Protein AF-A0A7U5MRG6-F1 (afdb_monomer_lite)

Sequence (136 aa):
MNAPTSRGSDSTRTEAIIEAHDCDWMTGDGDQGRCRCGLIVTTEDDWRRHAEQEVISELWSPTAEVITSADTLEGLPERSAIAVHPGTENAVFRRIVLGDPRLSAWCNLTGTFRFTPGLLPAIILERGPEALEAKT

Secondary structure (DSSP, 8-state):
------------HHHHHHHHT-EEEE-STT-EEEETTS-EESSHHHHHHHHHHHHHHHH--TTPPEE--HHHHHTSPTT-EEEE-TTS---EEEEEEESEEEEEEEE-TT--EE-GGGG-SEEEEEPPPP------

pLDDT: mean 80.99, std 17.62, range [33.19, 95.5]

Foldseek 3Di:
DDDPPPPPPLDDVLRVLLVQQDFDWDDDDQTWTQGNVRDIDRDVVRSLLVSLVSLCVVQDDPPFDWDQDLVVVLPFAAQWWKFADPPPPRFIWGWHDDVDSNDIWIATPVRDIDHSVVRPGITGSGGRDHPPPPPD

Radius of gyration: 16.9 Å; chains: 1; bounding box: 40×56×42 Å

Organism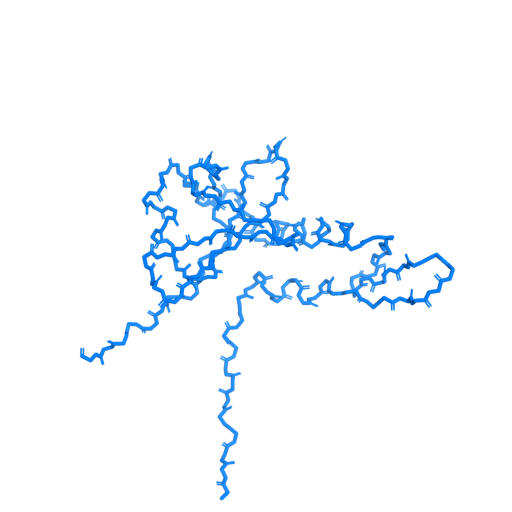: NCBI:txid222805

Structure (mmCIF, N/CA/C/O backbone):
data_AF-A0A7U5MRG6-F1
#
_entry.id   AF-A0A7U5MRG6-F1
#
loop_
_atom_site.group_PDB
_atom_site.id
_atom_site.type_symbol
_atom_site.label_atom_id
_atom_site.label_alt_id
_atom_site.label_comp_id
_atom_site.label_asym_id
_atom_site.label_entity_id
_atom_site.label_seq_id
_atom_site.pdbx_PDB_ins_code
_atom_site.Cartn_x
_atom_site.Cartn_y
_atom_site.Cartn_z
_atom_site.occupancy
_atom_site.B_iso_or_equiv
_atom_site.auth_seq_id
_atom_site.auth_comp_id
_atom_site.auth_asym_id
_atom_site.auth_atom_id
_atom_site.pdbx_PDB_model_num
ATOM 1 N N . MET A 1 1 ? 0.217 -42.349 -2.301 1.00 34.28 1 MET A N 1
ATOM 2 C CA . MET A 1 1 ? -0.096 -41.330 -3.324 1.00 34.28 1 MET A CA 1
ATOM 3 C C . MET A 1 1 ? -0.695 -40.158 -2.574 1.00 34.28 1 MET A C 1
ATOM 5 O O . MET A 1 1 ? -1.800 -40.296 -2.072 1.00 34.28 1 MET A O 1
ATOM 9 N N . ASN A 1 2 ? 0.069 -39.085 -2.372 1.00 33.47 2 ASN A N 1
ATOM 10 C CA . ASN A 1 2 ? -0.411 -37.918 -1.633 1.00 33.47 2 ASN A CA 1
ATOM 11 C C . ASN A 1 2 ? -1.081 -36.974 -2.628 1.00 33.47 2 ASN A C 1
ATOM 13 O O . ASN A 1 2 ? -0.454 -36.566 -3.604 1.00 33.47 2 ASN A O 1
ATOM 17 N N . ALA A 1 3 ? -2.362 -36.691 -2.401 1.00 33.19 3 ALA A N 1
ATOM 18 C CA . ALA A 1 3 ? -3.092 -35.680 -3.145 1.00 33.19 3 ALA A CA 1
ATOM 19 C C . ALA A 1 3 ? -2.414 -34.311 -2.949 1.00 33.19 3 ALA A C 1
ATOM 21 O O . ALA A 1 3 ? -1.943 -34.031 -1.841 1.00 33.19 3 ALA A O 1
ATOM 22 N N . PRO A 1 4 ? -2.347 -33.460 -3.985 1.00 40.53 4 PRO A N 1
ATOM 23 C CA . PRO A 1 4 ? -1.894 -32.092 -3.813 1.00 40.53 4 PRO A CA 1
ATOM 24 C C . PRO A 1 4 ? -2.885 -31.386 -2.885 1.00 40.53 4 PRO A C 1
ATOM 26 O O . PRO A 1 4 ? -4.060 -31.234 -3.215 1.00 40.53 4 PRO A O 1
ATOM 29 N N . THR A 1 5 ? -2.420 -30.980 -1.705 1.00 38.34 5 THR A N 1
ATOM 30 C CA . THR A 1 5 ? -3.107 -29.978 -0.898 1.00 38.34 5 THR A CA 1
ATOM 31 C C . THR A 1 5 ? -3.249 -28.739 -1.769 1.00 38.34 5 THR A C 1
ATOM 33 O O . THR A 1 5 ? -2.256 -28.130 -2.171 1.00 38.34 5 THR A O 1
ATOM 36 N N . SER A 1 6 ? -4.484 -28.396 -2.126 1.00 39.75 6 SER A N 1
ATOM 37 C CA . SER A 1 6 ? -4.767 -27.135 -2.792 1.00 39.75 6 SER A CA 1
ATOM 38 C C . SER A 1 6 ? -4.246 -26.014 -1.894 1.00 39.75 6 SER A C 1
ATOM 40 O O . SER A 1 6 ? -4.806 -25.782 -0.822 1.00 39.75 6 SER A O 1
ATOM 42 N N . ARG A 1 7 ? -3.186 -25.314 -2.316 1.00 42.06 7 ARG A N 1
ATOM 43 C CA . ARG A 1 7 ? -2.937 -23.938 -1.875 1.00 42.06 7 ARG A CA 1
ATOM 44 C C . ARG A 1 7 ? -4.103 -23.110 -2.415 1.00 42.06 7 ARG A C 1
ATOM 46 O O . ARG A 1 7 ? -4.018 -22.555 -3.505 1.00 42.06 7 ARG A O 1
ATOM 53 N N . GLY A 1 8 ? -5.242 -23.161 -1.731 1.00 39.62 8 GLY A N 1
ATOM 54 C CA . GLY A 1 8 ? -6.372 -22.293 -2.020 1.00 39.62 8 GLY A CA 1
ATOM 55 C C . GLY A 1 8 ? -5.932 -20.883 -1.670 1.00 39.62 8 GLY A C 1
ATOM 56 O O . GLY A 1 8 ? -5.744 -20.606 -0.500 1.00 39.62 8 GLY A O 1
ATOM 57 N N . SER A 1 9 ? -5.649 -20.084 -2.697 1.00 49.84 9 SER A N 1
ATOM 58 C CA . SER A 1 9 ? -5.326 -18.651 -2.693 1.00 49.84 9 SER A CA 1
ATOM 59 C C . SER A 1 9 ? -5.361 -17.944 -1.325 1.00 49.84 9 SER A C 1
ATOM 61 O O . SER A 1 9 ? -6.303 -17.216 -1.024 1.00 49.84 9 SER A O 1
ATOM 63 N N . ASP A 1 10 ? -4.296 -18.078 -0.537 1.00 62.91 10 ASP A N 1
ATOM 64 C CA . ASP A 1 10 ? -4.070 -17.232 0.642 1.00 62.91 10 ASP A CA 1
ATOM 65 C C . ASP A 1 10 ? -3.597 -15.824 0.245 1.00 62.91 10 ASP A C 1
ATOM 67 O O . ASP A 1 10 ? -3.233 -15.046 1.117 1.00 62.91 10 ASP A O 1
ATOM 71 N N . SER A 1 11 ? -3.527 -15.482 -1.047 1.00 77.56 11 SER A N 1
ATOM 72 C CA . SER A 1 11 ? -2.977 -14.208 -1.523 1.00 77.56 11 SER A CA 1
ATOM 73 C C . SER A 1 11 ? -3.987 -13.067 -1.398 1.00 77.56 11 SER A C 1
ATOM 75 O O . SER A 1 11 ? -5.150 -13.215 -1.777 1.00 77.56 11 SER A O 1
ATOM 77 N N . THR A 1 12 ? -3.546 -11.936 -0.844 1.00 90.88 12 THR A N 1
ATOM 78 C CA . THR A 1 12 ? -4.369 -10.723 -0.748 1.00 90.88 12 THR A CA 1
ATOM 79 C C . THR A 1 12 ? -4.471 -10.031 -2.111 1.00 90.88 12 THR A C 1
ATOM 81 O O . THR A 1 12 ? -3.641 -10.256 -2.994 1.00 90.88 12 THR A O 1
ATOM 84 N N . ARG A 1 13 ? -5.464 -9.155 -2.317 1.00 94.06 13 ARG A N 1
ATOM 85 C CA . ARG A 1 13 ? -5.564 -8.369 -3.559 1.00 94.06 13 ARG A CA 1
ATOM 86 C C . ARG A 1 13 ? -4.334 -7.492 -3.744 1.00 94.06 13 ARG A C 1
ATOM 88 O O . ARG A 1 13 ? -3.838 -7.388 -4.857 1.00 94.06 13 ARG A O 1
ATOM 95 N N . THR A 1 14 ? -3.810 -6.924 -2.658 1.00 94.25 14 THR A N 1
ATOM 96 C CA . THR A 1 14 ? -2.561 -6.153 -2.675 1.00 94.25 14 THR A CA 1
ATOM 97 C C . THR A 1 14 ? -1.416 -6.956 -3.292 1.00 94.25 14 THR A C 1
ATOM 99 O O . THR A 1 14 ? -0.690 -6.447 -4.139 1.00 94.25 14 THR A O 1
ATOM 102 N N . GLU A 1 15 ? -1.249 -8.219 -2.901 1.00 93.00 15 GLU A N 1
ATOM 103 C CA . GLU A 1 15 ? -0.201 -9.080 -3.457 1.00 93.00 15 GLU A CA 1
ATOM 104 C C . GLU A 1 15 ? -0.452 -9.446 -4.916 1.00 93.00 15 GLU A C 1
ATOM 106 O O . GLU A 1 15 ? 0.487 -9.402 -5.707 1.00 93.00 15 GLU A O 1
ATOM 111 N N . ALA A 1 16 ? -1.700 -9.746 -5.283 1.00 94.25 16 ALA A N 1
ATOM 112 C CA . ALA A 1 16 ? -2.063 -10.036 -6.666 1.00 94.25 16 ALA A CA 1
ATOM 113 C C . ALA A 1 16 ? -1.759 -8.850 -7.599 1.00 94.25 16 ALA A C 1
ATOM 115 O O . ALA A 1 16 ? -1.248 -9.050 -8.699 1.00 94.25 16 ALA A O 1
ATOM 116 N N . ILE A 1 17 ? -2.017 -7.617 -7.145 1.00 94.81 17 ILE A N 1
ATOM 117 C CA . ILE A 1 17 ? -1.677 -6.392 -7.883 1.00 94.81 17 ILE A CA 1
ATOM 118 C C . ILE A 1 17 ? -0.157 -6.270 -8.021 1.00 94.81 17 ILE A C 1
ATOM 120 O O . ILE A 1 17 ? 0.353 -6.104 -9.126 1.00 94.81 17 ILE A O 1
ATOM 124 N N . ILE A 1 18 ? 0.594 -6.417 -6.924 1.00 93.06 18 ILE A N 1
ATOM 125 C CA . ILE A 1 18 ? 2.064 -6.346 -6.966 1.00 93.06 18 ILE A CA 1
ATOM 126 C C . ILE A 1 18 ? 2.639 -7.393 -7.934 1.00 93.06 18 ILE A C 1
ATOM 128 O O . ILE A 1 18 ? 3.508 -7.065 -8.738 1.00 93.06 18 ILE A O 1
ATOM 132 N N . GLU A 1 19 ? 2.135 -8.630 -7.912 1.00 93.25 19 GLU A N 1
ATOM 133 C CA . GLU A 1 19 ? 2.559 -9.701 -8.824 1.00 93.25 19 GLU A CA 1
ATOM 134 C C . GLU A 1 19 ? 2.195 -9.404 -10.291 1.00 93.25 19 GLU A C 1
ATOM 136 O O . GLU A 1 19 ? 2.974 -9.687 -11.210 1.00 93.25 19 GLU A O 1
ATOM 141 N N . ALA A 1 20 ? 1.031 -8.800 -10.536 1.00 93.75 20 ALA A N 1
ATOM 142 C CA . ALA A 1 20 ? 0.624 -8.351 -11.866 1.00 93.75 20 ALA A CA 1
ATOM 143 C C . ALA A 1 20 ? 1.514 -7.220 -12.406 1.00 93.75 20 ALA A C 1
ATOM 145 O O . ALA A 1 20 ? 1.587 -7.035 -13.621 1.00 93.75 20 ALA A O 1
ATOM 146 N N . HIS A 1 21 ? 2.221 -6.510 -11.525 1.00 92.81 21 HIS A N 1
ATOM 147 C CA . HIS A 1 21 ? 3.138 -5.425 -11.859 1.00 92.81 21 HIS A CA 1
ATOM 148 C C . HIS A 1 21 ? 4.616 -5.778 -11.677 1.00 92.81 21 HIS A C 1
ATOM 150 O O . HIS A 1 21 ? 5.459 -4.881 -11.671 1.00 92.81 21 HIS A O 1
ATOM 156 N N . ASP A 1 22 ? 4.962 -7.060 -11.580 1.00 89.38 22 ASP A N 1
ATOM 157 C CA . ASP A 1 22 ? 6.359 -7.490 -11.563 1.00 89.38 22 ASP A CA 1
ATOM 158 C C . ASP A 1 22 ? 7.086 -7.124 -12.876 1.00 89.38 22 ASP A C 1
ATOM 160 O O . ASP A 1 22 ? 6.465 -6.994 -13.943 1.00 89.38 22 ASP A O 1
ATOM 164 N N . CYS A 1 23 ? 8.401 -6.923 -12.792 1.00 88.94 23 CYS A N 1
ATOM 165 C CA . CYS A 1 23 ? 9.235 -6.462 -13.901 1.00 88.94 23 CYS A CA 1
ATOM 166 C C . CYS A 1 23 ? 10.177 -7.558 -14.398 1.00 88.94 23 CYS A C 1
ATOM 168 O O . CYS A 1 23 ? 10.973 -8.104 -13.635 1.00 88.94 23 CYS A O 1
ATOM 170 N N . ASP A 1 24 ? 10.178 -7.782 -15.712 1.00 87.19 24 ASP A N 1
ATOM 171 C CA . ASP A 1 24 ? 11.248 -8.521 -16.373 1.00 87.19 24 ASP A CA 1
ATOM 172 C C . ASP A 1 24 ? 12.457 -7.587 -16.522 1.00 87.19 24 ASP A C 1
ATOM 174 O O . ASP A 1 24 ? 12.445 -6.649 -17.328 1.00 87.19 24 ASP A O 1
ATOM 178 N N . TRP A 1 25 ? 13.493 -7.812 -15.714 1.00 85.19 25 TRP A N 1
ATOM 179 C CA . TRP A 1 25 ? 14.718 -7.012 -15.729 1.00 85.19 25 TRP A CA 1
ATOM 180 C C . TRP A 1 25 ? 15.671 -7.499 -16.819 1.00 85.19 25 TRP A C 1
ATOM 182 O O . TRP A 1 25 ? 16.156 -8.631 -16.782 1.00 85.19 25 TRP A O 1
ATOM 192 N N . MET A 1 26 ? 15.963 -6.633 -17.788 1.00 78.06 26 MET A N 1
ATOM 193 C CA . MET A 1 26 ? 17.017 -6.878 -18.769 1.00 78.06 26 MET A CA 1
ATOM 194 C C . MET A 1 26 ? 18.336 -6.357 -18.198 1.00 78.06 26 MET A C 1
ATOM 196 O O . MET A 1 26 ? 18.475 -5.157 -17.981 1.00 78.06 26 MET A O 1
ATOM 200 N N . THR A 1 27 ? 19.294 -7.248 -17.949 1.00 64.12 27 THR A N 1
ATOM 201 C CA . THR A 1 27 ? 20.628 -6.880 -17.456 1.00 64.12 27 THR A CA 1
ATOM 202 C C . THR A 1 27 ? 21.549 -6.512 -18.626 1.00 64.12 27 THR A C 1
ATOM 204 O O . THR A 1 27 ? 21.730 -7.308 -19.551 1.00 64.12 27 THR A O 1
ATOM 207 N N . GLY A 1 28 ? 22.121 -5.300 -18.623 1.00 63.75 28 GLY A N 1
ATOM 208 C CA . GLY A 1 28 ? 22.977 -4.803 -19.714 1.00 63.75 28 GLY A CA 1
ATOM 209 C C . GLY A 1 28 ? 23.202 -3.284 -19.701 1.00 63.75 28 GLY A C 1
ATOM 210 O O . GLY A 1 28 ? 22.890 -2.609 -18.728 1.00 63.75 28 GLY A O 1
ATOM 211 N N . ASP A 1 29 ? 23.754 -2.724 -20.786 1.00 49.59 29 ASP A N 1
ATOM 212 C CA . ASP A 1 29 ? 23.917 -1.266 -20.921 1.00 49.59 29 ASP A CA 1
ATOM 213 C C . ASP A 1 29 ? 22.536 -0.582 -20.932 1.00 49.59 29 ASP A C 1
ATOM 215 O O . ASP A 1 29 ? 21.807 -0.629 -21.925 1.00 49.59 29 ASP A O 1
ATOM 219 N N . GLY A 1 30 ? 22.189 0.046 -19.804 1.00 60.19 30 GLY A N 1
ATOM 220 C CA . GLY A 1 30 ? 20.919 0.737 -19.580 1.00 60.19 30 GLY A CA 1
ATOM 221 C C . GLY A 1 30 ? 19.850 -0.111 -18.891 1.00 60.19 30 GLY A C 1
ATOM 222 O O . GLY A 1 30 ? 18.728 -0.120 -19.388 1.00 60.19 30 GLY A O 1
ATOM 223 N N . ASP A 1 31 ? 20.195 -0.797 -17.790 1.00 70.56 31 ASP A N 1
ATOM 224 C CA . ASP A 1 31 ? 19.295 -1.612 -16.955 1.00 70.56 31 ASP A CA 1
ATOM 225 C C . ASP A 1 31 ? 17.861 -1.053 -16.920 1.00 70.56 31 ASP A C 1
ATOM 227 O O . ASP A 1 31 ? 17.570 -0.009 -16.332 1.00 70.56 31 ASP A O 1
ATOM 231 N N . GLN A 1 32 ? 16.957 -1.751 -17.604 1.00 84.12 32 GLN A N 1
ATOM 232 C CA . GLN A 1 32 ? 15.544 -1.408 -17.688 1.00 84.12 32 GLN A CA 1
ATOM 233 C C . GLN A 1 32 ? 14.724 -2.624 -17.280 1.00 84.12 32 GLN A C 1
ATOM 235 O O . GLN A 1 32 ? 14.967 -3.749 -17.726 1.00 84.12 32 GLN A O 1
ATOM 240 N N . GLY A 1 33 ? 13.726 -2.377 -16.441 1.00 88.19 33 GLY A N 1
ATOM 241 C CA . GLY A 1 33 ? 12.665 -3.324 -16.152 1.00 88.19 33 GLY A CA 1
ATOM 242 C C . GLY A 1 33 ? 11.504 -3.077 -17.101 1.00 88.19 33 GLY A C 1
ATOM 243 O O . GLY A 1 33 ? 11.059 -1.939 -17.266 1.00 88.19 33 GLY A O 1
ATOM 244 N N . ARG A 1 34 ? 10.983 -4.135 -17.720 1.00 91.06 34 ARG A N 1
ATOM 245 C CA . ARG A 1 34 ? 9.681 -4.075 -18.385 1.00 91.06 34 ARG A CA 1
ATOM 246 C C . ARG A 1 34 ? 8.636 -4.656 -17.447 1.00 91.06 34 ARG A C 1
ATOM 248 O O . ARG A 1 34 ? 8.576 -5.867 -17.259 1.00 91.06 34 ARG A O 1
ATOM 255 N N . CYS A 1 35 ? 7.805 -3.791 -16.879 1.00 92.88 35 CYS A N 1
ATOM 256 C CA . CYS A 1 35 ? 6.654 -4.211 -16.093 1.00 92.88 35 CYS A CA 1
ATOM 257 C C . CYS A 1 35 ? 5.679 -4.990 -16.982 1.00 92.88 35 CYS A C 1
ATOM 259 O O . CYS A 1 35 ? 5.479 -4.644 -18.153 1.00 92.88 35 CYS A O 1
ATOM 261 N N . ARG A 1 36 ? 5.017 -6.008 -16.428 1.00 91.88 36 ARG A N 1
ATOM 262 C CA . ARG A 1 36 ? 3.978 -6.785 -17.130 1.00 91.88 36 ARG A CA 1
ATOM 263 C C . ARG A 1 36 ? 2.812 -5.929 -17.642 1.00 91.88 36 ARG A C 1
ATOM 265 O O . ARG A 1 36 ? 2.212 -6.285 -18.654 1.00 91.88 36 ARG A O 1
ATOM 272 N N . CYS A 1 37 ? 2.541 -4.772 -17.030 1.00 91.06 37 CYS A N 1
ATOM 273 C CA . CYS A 1 37 ? 1.560 -3.806 -17.546 1.00 91.06 37 CYS A CA 1
ATOM 274 C C . CYS A 1 37 ? 2.046 -3.011 -18.777 1.00 91.06 37 CYS A C 1
ATOM 276 O O . CYS A 1 37 ? 1.289 -2.236 -19.356 1.00 91.06 37 CYS A O 1
ATOM 278 N N . GLY A 1 38 ? 3.301 -3.197 -19.194 1.00 90.75 38 GLY A N 1
ATOM 279 C CA . GLY A 1 38 ? 3.912 -2.548 -20.352 1.00 90.75 38 GLY A CA 1
ATOM 280 C C . GLY A 1 38 ? 4.755 -1.313 -20.030 1.00 90.75 38 GLY A C 1
ATOM 281 O O . GLY A 1 38 ? 5.429 -0.818 -20.934 1.00 90.75 38 GLY A O 1
ATOM 282 N N . LEU A 1 39 ? 4.764 -0.835 -18.779 1.00 92.69 39 LEU A N 1
ATOM 283 C CA . LEU A 1 39 ? 5.619 0.276 -18.357 1.00 92.69 39 LEU A CA 1
ATOM 284 C C . LEU A 1 39 ? 7.102 -0.121 -18.412 1.00 92.69 39 LEU A C 1
ATOM 286 O O . LEU A 1 39 ? 7.483 -1.199 -17.958 1.00 92.69 39 LEU A O 1
ATOM 290 N N . ILE A 1 40 ? 7.940 0.771 -18.938 1.00 92.12 40 ILE A N 1
ATOM 291 C CA . ILE A 1 40 ? 9.399 0.658 -18.849 1.00 92.12 40 ILE A CA 1
ATOM 292 C C . ILE A 1 40 ? 9.857 1.485 -17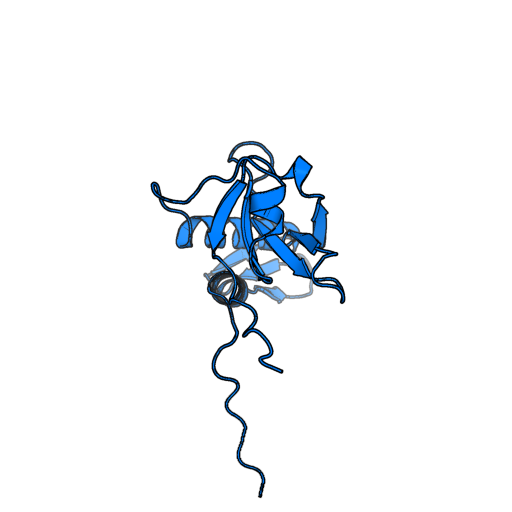.651 1.00 92.12 40 ILE A C 1
ATOM 294 O O . ILE A 1 40 ? 9.573 2.680 -17.578 1.00 92.12 40 ILE A O 1
ATOM 298 N N . VAL A 1 41 ? 10.570 0.848 -16.731 1.00 91.00 41 VAL A N 1
ATOM 299 C CA . VAL A 1 41 ? 11.150 1.469 -15.537 1.00 91.00 41 VAL A CA 1
ATOM 300 C C . VAL A 1 41 ? 12.668 1.366 -15.585 1.00 91.00 41 VAL A C 1
ATOM 302 O O . VAL A 1 41 ? 13.219 0.402 -16.109 1.00 91.00 41 VAL A O 1
ATOM 305 N N . THR A 1 42 ? 13.352 2.369 -15.045 1.00 89.31 42 THR A N 1
ATOM 306 C CA . THR A 1 42 ? 14.820 2.468 -15.086 1.00 89.31 42 THR A CA 1
ATOM 307 C C . THR A 1 42 ? 15.502 2.034 -13.797 1.00 89.31 42 THR A C 1
ATOM 309 O O . THR A 1 42 ? 16.702 1.793 -13.785 1.00 89.31 42 THR A O 1
ATOM 312 N N . THR A 1 43 ? 14.759 1.953 -12.695 1.00 88.50 43 THR A N 1
ATOM 313 C CA . THR A 1 43 ? 15.287 1.543 -11.391 1.00 88.50 43 THR A CA 1
ATOM 314 C C . THR A 1 43 ? 14.252 0.728 -10.631 1.00 88.50 43 THR A C 1
ATOM 316 O O . THR A 1 43 ? 13.046 0.857 -10.862 1.00 88.50 43 THR A O 1
ATOM 319 N N . GLU A 1 44 ? 14.706 -0.091 -9.684 1.00 87.38 44 GLU A N 1
ATOM 320 C CA . GLU A 1 44 ? 13.806 -0.836 -8.799 1.00 87.38 44 GLU A CA 1
ATOM 321 C C . GLU A 1 44 ? 12.919 0.108 -7.967 1.00 87.38 44 GLU A C 1
ATOM 323 O O . GLU A 1 44 ? 11.757 -0.191 -7.712 1.00 87.38 44 GLU A O 1
ATOM 328 N N . ASP A 1 45 ? 13.414 1.296 -7.614 1.00 87.69 45 ASP A N 1
ATOM 329 C CA . ASP A 1 45 ? 12.620 2.313 -6.917 1.00 87.69 45 ASP A CA 1
ATOM 330 C C . ASP A 1 45 ? 11.505 2.906 -7.783 1.00 87.69 45 ASP A C 1
ATOM 332 O O . ASP A 1 45 ? 10.453 3.270 -7.252 1.00 87.69 45 ASP A O 1
ATOM 336 N N . ASP A 1 46 ? 11.712 3.018 -9.098 1.00 89.12 46 ASP A N 1
ATOM 337 C CA . ASP A 1 46 ? 10.657 3.440 -10.027 1.00 89.12 46 ASP A CA 1
ATOM 338 C C . ASP A 1 46 ? 9.575 2.362 -10.132 1.00 89.12 46 ASP A C 1
ATOM 340 O O . ASP A 1 46 ? 8.388 2.681 -10.084 1.00 89.12 46 ASP A O 1
ATOM 344 N N . TRP A 1 47 ? 9.976 1.087 -10.195 1.00 91.06 47 TRP A N 1
ATOM 345 C CA . TRP A 1 47 ? 9.044 -0.040 -10.127 1.00 91.06 47 TRP A CA 1
ATOM 346 C C . TRP A 1 47 ? 8.229 -0.038 -8.828 1.00 91.06 47 TRP A C 1
ATOM 348 O O . TRP A 1 47 ? 7.007 -0.144 -8.879 1.00 91.06 47 TRP A O 1
ATOM 358 N N . ARG A 1 48 ? 8.875 0.122 -7.667 1.00 89.75 48 ARG A N 1
ATOM 359 C CA . ARG A 1 48 ? 8.189 0.133 -6.363 1.00 89.75 48 ARG A CA 1
ATOM 360 C C . ARG A 1 48 ? 7.160 1.255 -6.280 1.00 89.75 48 ARG A C 1
ATOM 362 O O . ARG A 1 48 ? 6.024 1.003 -5.894 1.00 89.75 48 ARG A O 1
ATOM 369 N N . ARG A 1 49 ? 7.535 2.473 -6.692 1.00 89.94 49 ARG A N 1
ATOM 370 C CA . ARG A 1 49 ? 6.617 3.624 -6.741 1.00 89.94 49 ARG A CA 1
ATOM 371 C C . ARG A 1 49 ? 5.444 3.374 -7.684 1.00 89.94 49 ARG A C 1
ATOM 373 O O . ARG A 1 49 ? 4.314 3.697 -7.334 1.00 89.94 49 ARG A O 1
ATOM 380 N N . HIS A 1 50 ? 5.707 2.782 -8.849 1.00 91.25 50 HIS A N 1
ATOM 381 C CA . HIS A 1 50 ? 4.665 2.369 -9.789 1.00 91.25 50 HIS A CA 1
ATOM 382 C C . HIS A 1 50 ? 3.705 1.352 -9.152 1.00 91.25 50 HIS A C 1
ATOM 384 O O . HIS A 1 50 ? 2.501 1.576 -9.124 1.00 91.25 50 HIS A O 1
ATOM 390 N N . ALA A 1 51 ? 4.220 0.279 -8.552 1.00 92.31 51 ALA A N 1
ATOM 391 C CA . ALA A 1 51 ? 3.396 -0.745 -7.911 1.00 92.31 51 ALA A CA 1
ATOM 392 C C . ALA A 1 51 ? 2.556 -0.190 -6.741 1.00 92.31 51 ALA A C 1
ATOM 394 O O . ALA A 1 51 ? 1.387 -0.542 -6.608 1.00 92.31 51 ALA A O 1
ATOM 395 N N . GLU A 1 52 ? 3.106 0.711 -5.918 1.00 91.81 52 GLU A N 1
ATOM 396 C CA . GLU A 1 52 ? 2.352 1.391 -4.851 1.00 91.81 52 GLU A CA 1
ATOM 397 C C . GLU A 1 52 ? 1.205 2.246 -5.417 1.00 91.81 52 GLU A C 1
ATOM 399 O O . GL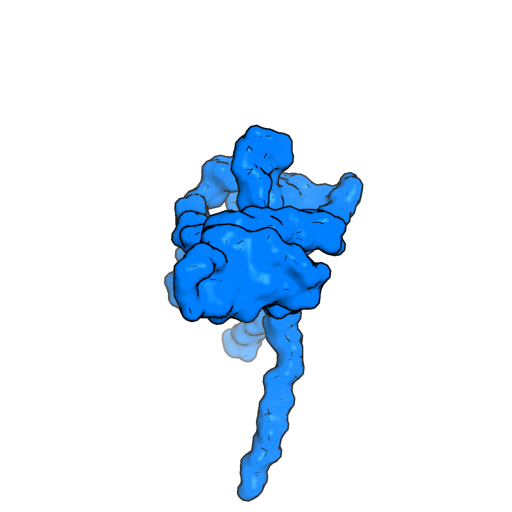U A 1 52 ? 0.104 2.244 -4.864 1.00 91.81 52 GLU A O 1
ATOM 404 N N . GLN A 1 53 ? 1.431 2.935 -6.541 1.00 91.50 53 GLN A N 1
ATOM 405 C CA . GLN A 1 53 ? 0.394 3.716 -7.222 1.00 91.50 53 GLN A CA 1
ATOM 406 C C . GLN A 1 53 ? -0.726 2.838 -7.778 1.00 91.50 53 GLN A C 1
ATOM 408 O O . GLN A 1 53 ? -1.892 3.192 -7.615 1.00 91.50 53 GLN A O 1
ATOM 413 N N . GLU A 1 54 ? -0.399 1.695 -8.380 1.00 94.00 54 GLU A N 1
ATOM 414 C CA . GLU A 1 54 ? -1.402 0.756 -8.898 1.00 94.00 54 GLU A CA 1
ATOM 415 C C . GLU A 1 54 ? -2.229 0.136 -7.766 1.00 94.00 54 GLU A C 1
ATOM 417 O O . GLU A 1 54 ? -3.456 0.093 -7.845 1.00 94.00 54 GLU A O 1
ATOM 422 N N . VAL A 1 55 ? -1.597 -0.224 -6.643 1.00 94.06 55 VAL A N 1
ATOM 423 C CA . VAL A 1 55 ? -2.319 -0.695 -5.450 1.00 94.06 55 VAL A CA 1
ATOM 424 C C . VAL A 1 55 ? -3.294 0.366 -4.933 1.00 94.06 55 VAL A C 1
ATOM 426 O O . VAL A 1 55 ? -4.447 0.052 -4.637 1.00 94.06 55 VAL A O 1
ATOM 429 N N . ILE A 1 56 ? -2.868 1.630 -4.839 1.00 92.50 56 ILE A N 1
ATOM 430 C CA . ILE A 1 56 ? -3.763 2.725 -4.439 1.00 92.50 56 ILE A CA 1
ATOM 431 C C . ILE A 1 56 ? -4.890 2.889 -5.464 1.00 92.50 56 ILE A C 1
ATOM 433 O O . ILE A 1 56 ? -6.048 2.978 -5.070 1.00 92.50 56 ILE A O 1
ATOM 437 N N . SER A 1 57 ? -4.572 2.907 -6.759 1.00 92.12 57 SER A N 1
ATOM 438 C CA . SER A 1 57 ? -5.535 3.075 -7.854 1.00 92.12 57 SER A CA 1
ATOM 439 C C . SER A 1 57 ? -6.644 2.017 -7.825 1.00 92.12 57 SER A C 1
ATOM 441 O O . SER A 1 57 ? -7.821 2.342 -7.983 1.00 92.12 57 SER A O 1
ATOM 443 N N . GLU A 1 58 ? -6.286 0.758 -7.570 1.00 94.88 58 GLU A N 1
ATOM 444 C CA . GLU A 1 58 ? -7.230 -0.361 -7.575 1.00 94.88 58 GLU A CA 1
ATOM 445 C C . GLU A 1 58 ? -8.026 -0.537 -6.276 1.00 94.88 58 GLU A C 1
ATOM 447 O O . GLU A 1 58 ? -9.148 -1.062 -6.297 1.00 94.88 58 GLU A O 1
ATOM 452 N N . LEU A 1 59 ? -7.437 -0.181 -5.131 1.00 93.94 59 LEU A N 1
ATOM 453 C CA . LEU A 1 59 ? -8.023 -0.474 -3.820 1.00 93.94 59 LEU A CA 1
ATOM 454 C C . LEU A 1 59 ? -8.659 0.742 -3.149 1.00 93.94 59 LEU A C 1
ATOM 456 O O . LEU A 1 59 ? -9.534 0.577 -2.297 1.00 93.94 59 LEU A O 1
ATOM 460 N N . TRP A 1 60 ? -8.245 1.957 -3.506 1.00 91.25 60 TRP A N 1
ATOM 461 C CA . TRP A 1 60 ? -8.799 3.160 -2.904 1.00 91.25 60 TRP A CA 1
ATOM 462 C C . TRP A 1 60 ? -10.267 3.364 -3.295 1.00 91.25 60 TRP A C 1
ATOM 464 O O . TRP A 1 60 ? -10.697 3.115 -4.420 1.00 91.25 60 TRP A O 1
ATOM 474 N N . SER A 1 61 ? -11.045 3.880 -2.345 1.00 87.94 61 SER A N 1
ATOM 475 C CA . SER A 1 61 ? -12.437 4.269 -2.541 1.00 87.94 61 SER A CA 1
ATOM 476 C C . SER A 1 61 ? -12.730 5.554 -1.763 1.00 87.94 61 SER A C 1
ATOM 478 O O . SER A 1 61 ? -12.194 5.727 -0.665 1.00 87.94 61 SER A O 1
ATOM 480 N N . PRO A 1 62 ? -13.651 6.419 -2.234 1.00 87.94 62 PRO A N 1
ATOM 481 C CA . PRO A 1 62 ? -14.148 7.553 -1.453 1.00 87.94 62 PRO A CA 1
ATOM 482 C C . PRO A 1 62 ? -14.763 7.162 -0.100 1.00 87.94 62 PRO A C 1
ATOM 484 O O . PRO A 1 62 ? -14.905 8.007 0.777 1.00 87.94 62 PRO A O 1
ATOM 487 N N . THR A 1 63 ? -15.154 5.894 0.062 1.00 90.19 63 THR A N 1
ATOM 488 C CA . THR A 1 63 ? -15.720 5.344 1.302 1.00 90.19 63 THR A CA 1
ATOM 489 C C . THR A 1 63 ? -14.714 4.521 2.106 1.00 90.19 63 THR A C 1
ATOM 491 O O . THR A 1 63 ? -15.123 3.797 3.013 1.00 90.19 63 THR A O 1
ATOM 494 N N . ALA A 1 64 ? -13.427 4.555 1.746 1.00 90.44 64 ALA A N 1
ATOM 495 C CA . ALA A 1 64 ? -12.395 3.843 2.484 1.00 90.44 64 ALA A CA 1
ATOM 496 C C . ALA A 1 64 ? -12.305 4.367 3.924 1.00 90.44 64 ALA A C 1
ATOM 498 O O . ALA A 1 64 ? -12.427 5.564 4.191 1.00 90.44 64 ALA A O 1
ATOM 499 N N . GLU A 1 65 ? -12.110 3.447 4.862 1.00 92.88 65 GLU A N 1
ATOM 500 C CA . GLU A 1 65 ? -12.022 3.768 6.281 1.00 92.88 65 GLU A CA 1
ATOM 501 C C . GLU A 1 65 ? -10.718 4.511 6.587 1.00 92.88 65 GLU A C 1
ATOM 503 O O . GLU A 1 65 ? -9.639 4.088 6.169 1.00 92.88 65 GLU A O 1
ATOM 508 N N . VAL A 1 66 ? -10.824 5.601 7.352 1.00 93.12 66 VAL A N 1
ATOM 509 C CA . VAL A 1 66 ? -9.675 6.360 7.852 1.00 93.12 66 VAL A CA 1
ATOM 510 C C . VAL A 1 66 ? -9.429 5.991 9.311 1.00 93.12 66 VAL A C 1
ATOM 512 O O . VAL A 1 66 ? -10.273 6.235 10.172 1.00 93.12 66 VAL A O 1
ATOM 515 N N . ILE A 1 67 ? -8.251 5.449 9.597 1.00 93.06 67 ILE A N 1
ATOM 516 C CA . ILE A 1 67 ? -7.774 5.172 10.946 1.00 93.06 67 ILE A CA 1
ATOM 517 C C . ILE A 1 67 ? -6.955 6.359 11.456 1.00 93.06 67 ILE A C 1
ATOM 519 O O . ILE A 1 67 ? -5.970 6.782 10.849 1.00 93.06 67 ILE A O 1
ATOM 523 N N . THR A 1 68 ? -7.336 6.857 12.630 1.00 92.94 68 THR A N 1
ATOM 524 C CA . THR A 1 68 ? -6.654 7.951 13.341 1.00 92.94 68 THR A CA 1
ATOM 525 C C . THR A 1 68 ? -6.089 7.528 14.701 1.00 92.94 68 THR A C 1
ATOM 527 O O . THR A 1 68 ? -5.512 8.352 15.405 1.00 92.94 68 THR A O 1
ATOM 530 N N . SER A 1 69 ? -6.230 6.249 15.069 1.00 92.75 69 SER A N 1
ATOM 531 C CA . SER A 1 69 ? -5.785 5.683 16.347 1.00 92.75 69 SER A CA 1
ATOM 532 C C . SER A 1 69 ? -4.752 4.578 16.138 1.00 92.75 69 SER A C 1
ATOM 534 O O . SER A 1 69 ? -4.933 3.710 15.281 1.00 92.75 69 SER A O 1
ATOM 536 N N . ALA A 1 70 ? -3.697 4.586 16.956 1.00 90.31 70 ALA A N 1
ATOM 537 C CA . ALA A 1 70 ? -2.653 3.565 16.924 1.00 90.31 70 ALA A CA 1
ATOM 538 C C . ALA A 1 70 ? -3.211 2.180 17.275 1.00 90.31 70 ALA A C 1
ATOM 540 O O . ALA A 1 70 ? -2.946 1.228 16.549 1.00 90.31 70 ALA A O 1
ATOM 541 N N . ASP A 1 71 ? -4.071 2.093 18.293 1.00 90.56 71 ASP A N 1
ATOM 542 C CA . ASP A 1 71 ? -4.682 0.833 18.736 1.00 90.56 71 ASP A CA 1
ATOM 543 C C . ASP A 1 71 ? -5.506 0.177 17.619 1.00 90.56 71 ASP A C 1
ATOM 545 O O . ASP A 1 71 ? -5.449 -1.032 17.401 1.00 90.56 71 ASP A O 1
ATOM 549 N N . THR A 1 72 ? -6.264 0.985 16.871 1.00 91.56 72 THR A N 1
ATOM 550 C CA . THR A 1 72 ? -7.064 0.497 15.741 1.00 91.56 72 THR A CA 1
ATOM 551 C C . THR A 1 72 ? -6.173 0.031 14.594 1.00 91.56 72 THR A C 1
ATOM 553 O O . THR A 1 72 ? -6.473 -0.984 13.969 1.00 91.56 72 THR A O 1
ATOM 556 N N . LEU A 1 73 ? -5.072 0.742 14.331 1.00 91.56 73 LEU A N 1
ATOM 557 C CA . LEU A 1 73 ? -4.116 0.369 13.293 1.00 91.56 73 LEU A CA 1
ATOM 558 C C . LEU A 1 73 ? -3.373 -0.930 13.660 1.00 91.56 73 LEU A C 1
ATOM 560 O O . LEU A 1 73 ? -3.244 -1.829 12.833 1.00 91.56 73 LEU A O 1
ATOM 564 N N . GLU A 1 74 ? -2.937 -1.074 14.909 1.00 90.12 74 GLU A N 1
ATOM 565 C CA . GLU A 1 74 ? -2.238 -2.264 15.415 1.00 90.12 74 GLU A CA 1
ATOM 566 C C . GLU A 1 74 ? -3.132 -3.501 15.500 1.00 90.12 74 GLU A C 1
ATOM 568 O O . GLU A 1 74 ? -2.636 -4.618 15.326 1.00 90.12 74 GLU A O 1
ATOM 573 N N . GLY A 1 75 ? -4.436 -3.304 15.710 1.00 89.75 75 GLY A N 1
ATOM 574 C CA . GLY A 1 75 ? -5.445 -4.360 15.732 1.00 89.75 75 GLY A CA 1
ATOM 575 C C . GLY A 1 75 ? -5.849 -4.896 14.356 1.00 89.75 75 GLY A C 1
ATOM 576 O O . GLY A 1 75 ? -6.648 -5.829 14.287 1.00 89.75 75 GLY A O 1
ATOM 577 N N . LEU A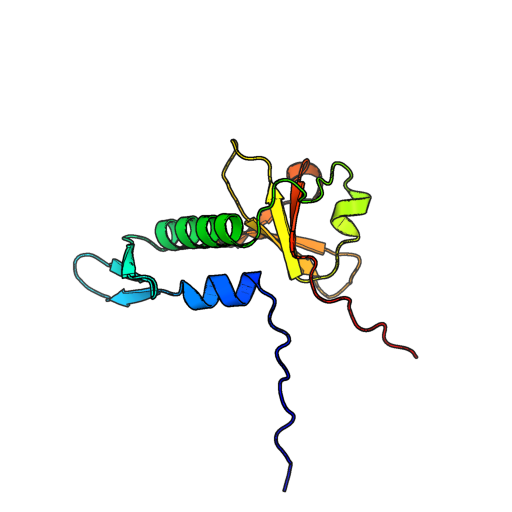 1 76 ? -5.331 -4.335 13.257 1.00 91.38 76 LEU A N 1
ATOM 578 C CA . LEU A 1 76 ? -5.617 -4.864 11.924 1.00 91.38 76 LEU A CA 1
ATOM 579 C C . LEU A 1 76 ? -5.037 -6.279 11.736 1.00 91.38 76 LEU A C 1
ATOM 581 O O . LEU A 1 76 ? -3.965 -6.579 12.267 1.00 91.38 76 LEU A O 1
ATOM 585 N N . PRO A 1 77 ? -5.682 -7.150 10.938 1.00 91.31 77 PRO A N 1
ATOM 586 C CA . PRO A 1 77 ? -5.132 -8.464 10.612 1.00 91.31 77 PRO A CA 1
ATOM 587 C C . PRO A 1 77 ? -3.746 -8.387 9.959 1.00 91.31 77 PRO A C 1
ATOM 589 O O . PRO A 1 77 ? -3.383 -7.385 9.331 1.00 91.31 77 PRO A O 1
ATOM 592 N N . GLU A 1 78 ? -2.952 -9.449 10.094 1.00 89.38 78 GLU A N 1
ATOM 593 C CA . GLU A 1 78 ? -1.691 -9.588 9.354 1.00 89.38 78 GLU A CA 1
ATOM 594 C C . GLU A 1 78 ? -1.933 -9.441 7.843 1.00 89.38 78 GLU A C 1
ATOM 596 O O . GLU A 1 78 ? -2.986 -9.831 7.348 1.00 89.38 78 GLU A O 1
ATOM 601 N N . ARG A 1 79 ? -0.977 -8.853 7.110 1.00 91.44 79 ARG A N 1
ATOM 602 C CA . ARG A 1 79 ? -1.072 -8.579 5.662 1.00 91.44 79 ARG A CA 1
ATOM 603 C C . ARG A 1 79 ? -2.152 -7.571 5.260 1.00 91.44 79 ARG A C 1
ATOM 605 O O . ARG A 1 79 ? -2.394 -7.394 4.070 1.00 91.44 79 ARG A O 1
ATOM 612 N N . SER A 1 80 ? -2.746 -6.851 6.217 1.00 94.38 80 SER A N 1
ATOM 613 C CA . SER A 1 80 ? -3.513 -5.639 5.904 1.00 94.38 80 SER A CA 1
ATOM 614 C C . SER A 1 80 ? -2.629 -4.605 5.210 1.00 94.38 80 SER A C 1
ATOM 616 O O . SER A 1 80 ? -1.452 -4.462 5.557 1.00 94.38 80 SER A O 1
ATOM 618 N N . ALA A 1 81 ? -3.207 -3.871 4.264 1.00 95.12 81 ALA A N 1
ATOM 619 C CA . ALA A 1 81 ? -2.552 -2.807 3.521 1.00 95.12 81 ALA A CA 1
ATOM 620 C C . ALA A 1 81 ? -3.227 -1.461 3.800 1.00 95.12 81 ALA A C 1
ATOM 622 O O . ALA A 1 81 ? -4.457 -1.338 3.785 1.00 95.12 81 ALA A O 1
ATOM 623 N N . ILE A 1 82 ? -2.405 -0.443 4.034 1.00 94.56 82 ILE A N 1
ATOM 624 C CA . ILE A 1 82 ? -2.842 0.933 4.252 1.00 94.56 82 ILE A CA 1
ATOM 625 C C . ILE A 1 82 ? -2.115 1.884 3.306 1.00 94.56 82 ILE A C 1
ATOM 627 O O . ILE A 1 82 ? -0.981 1.627 2.909 1.00 94.56 82 ILE A O 1
ATOM 631 N N . ALA A 1 83 ? -2.746 3.014 3.015 1.00 92.44 83 ALA A N 1
ATOM 632 C CA . ALA A 1 83 ? -2.080 4.196 2.485 1.00 92.44 83 ALA A CA 1
ATOM 633 C C . ALA A 1 83 ? -1.997 5.256 3.584 1.00 92.44 83 ALA A C 1
ATOM 635 O O . ALA A 1 83 ? -2.980 5.511 4.278 1.00 92.44 83 ALA A O 1
ATOM 636 N N . VAL A 1 84 ? -0.847 5.903 3.733 1.00 88.38 84 VAL A N 1
ATOM 637 C CA . VAL A 1 84 ? -0.735 7.117 4.557 1.00 88.38 84 VAL A CA 1
ATOM 638 C C . VAL A 1 84 ? -1.153 8.320 3.706 1.00 88.38 84 VAL A C 1
ATOM 640 O O . VAL A 1 84 ? -1.008 8.283 2.484 1.00 88.38 84 VAL A O 1
ATOM 643 N N . HIS A 1 85 ? -1.749 9.342 4.332 1.00 69.94 85 HIS A N 1
ATOM 644 C CA . HIS A 1 85 ? -2.416 10.463 3.656 1.00 69.94 85 HIS A CA 1
ATOM 645 C C . HIS A 1 85 ? -1.648 10.988 2.418 1.00 69.94 85 HIS A C 1
ATOM 647 O O . HIS A 1 85 ? -0.448 11.263 2.511 1.00 69.94 85 HIS A O 1
ATOM 653 N N . PRO A 1 86 ? -2.330 11.197 1.274 1.00 50.94 86 PRO A N 1
ATOM 654 C CA . PRO A 1 86 ? -1.699 11.697 0.056 1.00 50.94 86 PRO A CA 1
ATOM 655 C C . PRO A 1 86 ? -1.065 13.070 0.306 1.00 50.94 86 PRO A C 1
ATOM 657 O O . PRO A 1 86 ? -1.745 13.999 0.752 1.00 50.94 86 PRO A O 1
ATOM 660 N N . GLY A 1 87 ? 0.238 13.192 0.042 1.00 47.59 87 GLY A N 1
ATOM 661 C CA . GLY A 1 87 ? 0.992 14.448 0.169 1.00 47.59 87 GLY A CA 1
ATOM 662 C C . GLY A 1 87 ? 2.377 14.311 0.804 1.00 47.59 87 GLY A C 1
ATOM 663 O O . GLY A 1 87 ? 3.270 15.096 0.496 1.00 47.59 87 GLY A O 1
ATOM 664 N N . THR A 1 88 ? 2.588 13.287 1.625 1.00 48.47 88 THR A N 1
ATOM 665 C CA . THR A 1 88 ? 3.896 12.923 2.184 1.00 48.47 88 THR A CA 1
ATOM 666 C C . THR A 1 88 ? 4.188 11.501 1.757 1.00 48.47 88 THR A C 1
ATOM 668 O O . THR A 1 88 ? 3.698 10.595 2.410 1.00 48.47 88 THR A O 1
ATOM 671 N N . GLU A 1 89 ? 4.909 11.330 0.644 1.00 56.69 89 GLU A N 1
ATOM 672 C CA . GLU A 1 89 ? 5.370 10.029 0.128 1.00 56.69 89 GLU A CA 1
ATOM 673 C C . GLU A 1 89 ? 4.249 8.968 0.092 1.00 56.69 89 GLU A C 1
ATOM 675 O O . GLU A 1 89 ? 4.017 8.282 1.079 1.00 56.69 89 GLU A O 1
ATOM 680 N N . ASN A 1 9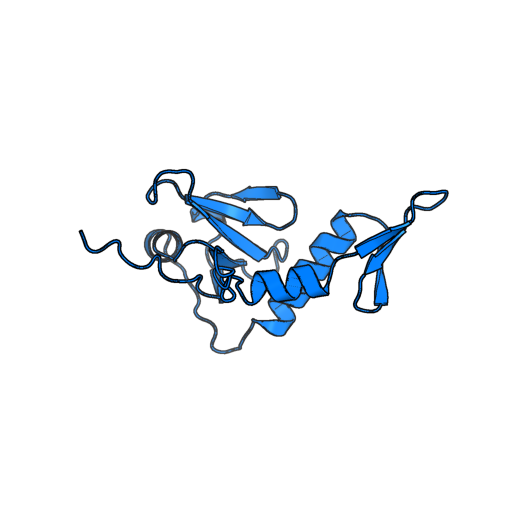0 ? 3.538 8.844 -1.039 1.00 58.22 90 ASN A N 1
ATOM 681 C CA . ASN A 1 90 ? 2.443 7.880 -1.257 1.00 58.22 90 ASN A CA 1
ATOM 682 C C . ASN A 1 90 ? 2.911 6.415 -1.113 1.00 58.22 90 ASN A C 1
ATOM 684 O O . ASN A 1 90 ? 3.020 5.698 -2.101 1.00 58.22 90 ASN A O 1
ATOM 688 N N . ALA A 1 91 ? 3.195 5.983 0.108 1.00 81.31 91 ALA A N 1
ATOM 689 C CA . ALA A 1 91 ? 3.717 4.672 0.416 1.00 81.31 91 ALA A CA 1
ATOM 690 C C . ALA A 1 91 ? 2.571 3.808 0.932 1.00 81.31 91 ALA A C 1
ATOM 692 O O . ALA A 1 91 ? 1.917 4.113 1.937 1.00 81.31 91 ALA A O 1
ATOM 693 N N . VAL A 1 92 ? 2.328 2.717 0.215 1.00 92.12 92 VAL A N 1
ATOM 694 C CA . VAL A 1 92 ? 1.483 1.636 0.702 1.00 92.12 92 VAL A CA 1
ATOM 695 C C . VAL A 1 92 ? 2.290 0.862 1.732 1.00 92.12 92 VAL A C 1
ATOM 697 O O . VAL A 1 92 ? 3.360 0.343 1.421 1.00 92.12 92 VAL A O 1
ATOM 700 N N . PHE A 1 93 ? 1.779 0.755 2.954 1.00 94.00 93 PHE A N 1
ATOM 701 C CA . PHE A 1 93 ? 2.396 -0.056 3.997 1.00 94.00 93 PHE A CA 1
ATOM 702 C C . PHE A 1 93 ? 1.590 -1.320 4.232 1.00 94.00 93 PHE A C 1
ATOM 704 O O . PHE A 1 93 ? 0.363 -1.296 4.304 1.00 94.00 93 PHE A O 1
ATOM 711 N N . ARG A 1 94 ? 2.305 -2.428 4.408 1.00 94.25 94 ARG A N 1
ATOM 712 C CA . ARG A 1 94 ? 1.740 -3.730 4.747 1.00 94.25 94 ARG A CA 1
ATOM 713 C C . ARG A 1 94 ? 2.080 -4.090 6.181 1.00 94.25 94 ARG A C 1
ATOM 715 O O . ARG A 1 94 ? 3.217 -3.889 6.617 1.00 94.25 94 ARG A O 1
ATOM 722 N N . ARG A 1 95 ? 1.104 -4.647 6.895 1.00 92.94 95 ARG A N 1
ATOM 723 C CA . ARG A 1 95 ? 1.296 -5.158 8.253 1.00 92.94 95 ARG A CA 1
ATOM 724 C C . ARG A 1 95 ? 2.027 -6.493 8.215 1.00 92.94 95 ARG A C 1
ATOM 726 O O . ARG A 1 95 ? 1.589 -7.422 7.538 1.00 92.94 95 ARG A O 1
ATOM 733 N N . ILE A 1 96 ? 3.094 -6.595 8.994 1.00 88.56 96 ILE A N 1
ATOM 734 C CA . ILE A 1 96 ? 3.902 -7.798 9.194 1.00 88.56 96 ILE A CA 1
ATOM 735 C C . ILE A 1 96 ? 3.842 -8.163 10.677 1.00 88.56 96 ILE A C 1
ATOM 737 O O . ILE A 1 96 ? 3.993 -7.288 11.531 1.00 88.56 96 ILE A O 1
ATOM 741 N N . VAL A 1 97 ? 3.642 -9.442 10.989 1.00 83.12 97 VAL A N 1
ATOM 742 C CA . VAL A 1 97 ? 3.718 -9.971 12.357 1.00 83.12 97 VAL A CA 1
ATOM 743 C C . VAL A 1 97 ? 5.058 -10.682 12.545 1.00 83.12 97 VAL A C 1
ATOM 745 O O . VAL A 1 97 ? 5.430 -11.555 11.765 1.00 83.12 97 VAL A O 1
ATOM 748 N N . LEU A 1 98 ? 5.811 -10.307 13.580 1.00 77.38 98 LEU A N 1
ATOM 749 C CA . LEU A 1 98 ? 7.164 -10.811 13.827 1.00 77.38 98 LEU A CA 1
ATOM 750 C C . LEU A 1 98 ? 7.159 -11.891 14.911 1.00 77.38 98 LEU A C 1
ATOM 752 O O . LEU A 1 98 ? 7.587 -11.651 16.037 1.00 77.38 98 LEU A O 1
ATOM 756 N N . GLY A 1 99 ? 6.667 -13.087 14.576 1.00 68.88 99 GLY A N 1
ATOM 757 C CA . GLY A 1 99 ? 6.675 -14.274 15.451 1.00 68.88 99 GLY A CA 1
ATOM 758 C C . GLY A 1 99 ? 5.735 -14.212 16.668 1.00 68.88 99 GLY A C 1
ATOM 759 O O . GLY A 1 99 ? 5.167 -15.234 17.040 1.00 68.88 99 GLY A O 1
ATOM 760 N N . ASP A 1 100 ? 5.529 -13.030 17.252 1.00 70.81 100 ASP A N 1
ATOM 761 C CA . ASP A 1 100 ? 4.511 -12.709 18.253 1.00 70.81 100 ASP A CA 1
ATOM 762 C C . ASP A 1 100 ? 3.470 -11.765 17.612 1.00 70.81 100 ASP A C 1
ATOM 764 O O . ASP A 1 100 ? 3.851 -10.694 17.135 1.00 70.81 100 ASP A O 1
ATOM 768 N N . PRO A 1 101 ? 2.163 -12.098 17.617 1.00 67.00 101 PRO A N 1
ATOM 769 C CA . PRO A 1 101 ? 1.084 -11.233 17.122 1.00 67.00 101 PRO A CA 1
ATOM 770 C C . PRO A 1 101 ? 1.039 -9.826 17.728 1.00 67.00 101 PRO A C 1
ATOM 772 O O . PRO A 1 101 ? 0.467 -8.916 17.123 1.00 67.00 101 PRO A O 1
ATOM 775 N N . ARG A 1 102 ? 1.629 -9.643 18.915 1.00 68.44 102 ARG A N 1
ATOM 776 C CA . ARG A 1 102 ? 1.762 -8.350 19.599 1.00 68.44 102 ARG A CA 1
ATOM 777 C C . ARG A 1 102 ? 2.913 -7.512 19.052 1.00 68.44 102 ARG A C 1
ATOM 779 O O . ARG A 1 102 ? 2.908 -6.296 19.211 1.00 68.44 102 ARG A O 1
ATOM 786 N N . LEU A 1 103 ? 3.895 -8.147 18.416 1.00 72.31 103 LEU A N 1
ATOM 787 C CA . LEU A 1 103 ? 5.012 -7.488 17.752 1.00 72.31 103 LEU A CA 1
ATOM 788 C C . LEU A 1 103 ? 4.684 -7.365 16.266 1.00 72.31 103 LEU A C 1
ATOM 790 O O . LEU A 1 103 ? 5.013 -8.231 15.453 1.00 72.31 103 LEU A O 1
ATOM 794 N N . SER A 1 104 ? 4.011 -6.271 15.920 1.00 81.06 104 SER A N 1
ATOM 795 C CA . SER A 1 104 ? 3.712 -5.936 14.530 1.00 81.06 104 SER A CA 1
ATOM 796 C C . SER A 1 104 ? 4.600 -4.804 14.027 1.00 81.06 104 SER A C 1
ATOM 798 O O . SER A 1 104 ? 5.038 -3.938 14.785 1.00 81.06 104 SER A O 1
ATOM 800 N N . ALA A 1 105 ? 4.883 -4.834 12.732 1.00 88.75 105 ALA A N 1
ATOM 801 C CA . ALA A 1 105 ? 5.597 -3.786 12.029 1.00 88.75 105 ALA A CA 1
ATOM 802 C C . ALA A 1 105 ? 4.878 -3.464 10.721 1.00 88.75 105 ALA A C 1
ATOM 804 O O . ALA A 1 105 ? 4.119 -4.273 10.187 1.00 88.75 105 ALA A O 1
ATOM 805 N N . TRP A 1 106 ? 5.155 -2.282 10.188 1.00 92.19 106 TRP A N 1
ATOM 806 C CA . TRP A 1 106 ? 4.637 -1.844 8.903 1.00 92.19 106 TRP A CA 1
ATOM 807 C C . TRP A 1 106 ? 5.788 -1.652 7.937 1.00 92.19 106 TRP A C 1
ATOM 809 O O . TRP A 1 106 ? 6.763 -0.979 8.271 1.00 92.19 106 TRP A O 1
ATOM 819 N N . CYS A 1 107 ? 5.675 -2.243 6.754 1.00 92.00 107 CYS A N 1
ATOM 820 C CA . CYS A 1 107 ? 6.719 -2.211 5.740 1.00 92.00 107 CYS A CA 1
ATOM 821 C C . CYS A 1 107 ? 6.123 -1.849 4.381 1.00 92.00 107 CYS A C 1
ATOM 823 O O . CYS A 1 107 ? 5.108 -2.422 3.976 1.00 92.00 107 CYS A O 1
ATOM 825 N N . ASN A 1 108 ? 6.738 -0.893 3.692 1.00 91.00 108 ASN A N 1
ATOM 826 C CA . ASN A 1 108 ? 6.371 -0.550 2.320 1.00 91.00 108 ASN A CA 1
ATOM 827 C C . ASN A 1 108 ? 7.097 -1.446 1.298 1.00 91.00 108 ASN A C 1
ATOM 829 O O . ASN A 1 108 ? 7.801 -2.392 1.667 1.00 91.00 108 ASN A O 1
ATOM 833 N N . LEU A 1 109 ? 6.948 -1.162 0.000 1.00 86.56 109 LEU A N 1
ATOM 834 C CA . LEU A 1 109 ? 7.602 -1.968 -1.039 1.00 86.56 109 LEU A CA 1
ATOM 835 C C . LEU A 1 109 ? 9.109 -1.706 -1.161 1.00 86.56 109 LEU A C 1
ATOM 837 O O . LEU A 1 109 ? 9.825 -2.544 -1.704 1.00 86.56 109 LEU A O 1
ATOM 841 N N . THR A 1 110 ? 9.618 -0.602 -0.603 1.00 82.12 110 THR A N 1
ATOM 842 C CA . THR A 1 110 ? 11.065 -0.323 -0.524 1.00 82.12 110 THR A CA 1
ATOM 843 C C . THR A 1 110 ? 11.755 -1.014 0.654 1.00 82.12 110 THR A C 1
ATOM 845 O O . THR A 1 110 ? 12.948 -0.814 0.866 1.00 82.12 110 THR A O 1
ATOM 848 N N . GLY A 1 111 ? 11.037 -1.833 1.432 1.00 8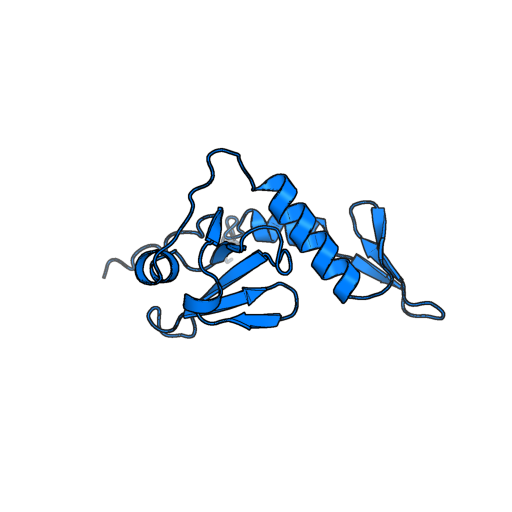3.50 111 GLY A N 1
ATOM 849 C CA . GLY A 1 111 ? 11.592 -2.502 2.612 1.00 83.50 111 GLY A CA 1
ATOM 850 C C . GLY A 1 111 ? 11.758 -1.567 3.815 1.00 83.50 111 GLY A C 1
ATOM 851 O O . GLY A 1 111 ? 12.402 -1.918 4.804 1.00 83.50 111 GLY A O 1
ATOM 852 N N . THR A 1 112 ? 11.189 -0.364 3.747 1.00 85.62 112 THR A N 1
ATOM 853 C CA . THR A 1 112 ? 11.275 0.633 4.806 1.00 85.62 112 THR A CA 1
ATOM 854 C C . THR A 1 112 ? 10.253 0.332 5.889 1.00 85.62 112 THR A C 1
ATOM 856 O O . THR A 1 112 ? 9.043 0.349 5.658 1.00 85.62 112 THR A O 1
ATOM 859 N N . PHE A 1 113 ? 10.754 0.111 7.102 1.00 87.88 113 PHE A N 1
ATOM 860 C CA . PHE A 1 113 ? 9.925 -0.113 8.275 1.00 87.88 113 PHE A CA 1
ATOM 861 C C . PHE A 1 113 ? 9.509 1.203 8.937 1.00 87.88 113 PHE A C 1
ATOM 863 O O . PHE A 1 113 ? 10.278 2.174 9.008 1.00 87.88 113 PHE A O 1
ATOM 870 N N . ARG A 1 114 ? 8.279 1.228 9.451 1.00 84.62 114 ARG A N 1
ATOM 871 C CA . ARG A 1 114 ? 7.722 2.345 10.217 1.00 84.62 114 ARG A CA 1
ATOM 872 C C . ARG A 1 114 ? 6.961 1.841 11.438 1.00 84.62 114 ARG A C 1
ATOM 874 O O . ARG A 1 114 ? 6.343 0.779 11.415 1.00 84.62 114 ARG A O 1
ATOM 881 N N . PHE A 1 115 ? 7.014 2.640 12.499 1.00 82.81 115 PHE A N 1
ATOM 882 C CA . PHE A 1 115 ? 6.190 2.452 13.689 1.00 82.81 115 PHE A CA 1
ATOM 883 C C . PHE A 1 115 ? 4.814 3.089 13.490 1.00 82.81 115 PHE A C 1
ATOM 885 O O . PHE A 1 115 ? 4.700 4.127 12.835 1.00 82.81 115 PHE A O 1
ATOM 892 N N . THR A 1 116 ? 3.798 2.503 14.124 1.00 85.19 116 THR A N 1
ATOM 893 C CA . THR A 1 116 ? 2.381 2.884 14.036 1.00 85.19 116 THR A CA 1
ATOM 894 C C . THR A 1 116 ? 2.117 4.394 14.124 1.00 85.19 116 THR A C 1
ATOM 896 O O . THR A 1 116 ? 1.408 4.905 13.258 1.00 85.19 116 THR A O 1
ATOM 899 N N . PRO A 1 117 ? 2.695 5.163 15.077 1.00 82.94 117 PRO A N 1
ATOM 900 C CA . PRO A 1 117 ? 2.378 6.589 15.194 1.00 82.94 117 PRO A CA 1
ATOM 901 C C . PRO A 1 117 ? 2.797 7.416 13.972 1.00 82.94 117 PRO A C 1
ATOM 903 O O . PRO A 1 117 ? 2.173 8.429 13.679 1.00 82.94 117 PRO A O 1
ATOM 906 N N . GLY A 1 118 ? 3.833 6.981 13.246 1.00 84.19 118 GLY A N 1
ATOM 907 C CA . GLY A 1 118 ? 4.325 7.658 12.043 1.00 84.19 118 GLY A CA 1
ATOM 908 C C . GLY A 1 118 ? 3.503 7.380 10.783 1.00 84.19 118 GLY A C 1
ATOM 909 O O . GLY A 1 118 ? 3.854 7.884 9.722 1.00 84.19 118 GLY A O 1
ATOM 910 N N . LEU A 1 119 ? 2.450 6.565 10.887 1.00 88.88 119 LEU A N 1
ATOM 911 C CA . LEU A 1 119 ? 1.577 6.177 9.776 1.00 88.88 119 LEU A CA 1
ATOM 912 C C . LEU A 1 119 ? 0.176 6.778 9.892 1.00 88.88 119 LEU A C 1
ATOM 914 O O . LEU A 1 119 ? -0.651 6.577 9.011 1.00 88.88 119 LEU A O 1
ATOM 918 N N . LEU A 1 120 ? -0.110 7.489 10.983 1.00 89.50 120 LEU A N 1
ATOM 919 C CA . LEU A 1 120 ? -1.412 8.096 11.215 1.00 89.50 120 LEU A CA 1
ATOM 920 C C . LEU A 1 120 ? -1.448 9.532 10.663 1.00 89.50 120 LEU A C 1
ATOM 922 O O . LEU A 1 120 ? -0.493 10.284 10.867 1.00 89.50 120 LEU A O 1
ATOM 926 N N . PRO A 1 121 ? -2.563 9.957 10.042 1.00 90.81 121 PRO A N 1
ATOM 927 C CA . PRO A 1 121 ? -3.739 9.150 9.709 1.00 90.81 121 PRO A CA 1
ATOM 928 C C . PRO A 1 121 ? -3.479 8.199 8.527 1.00 90.81 121 PRO A C 1
ATOM 930 O O . PRO A 1 121 ? -2.792 8.556 7.567 1.00 90.81 121 PRO A O 1
ATOM 933 N N . ALA A 1 122 ? -4.088 7.014 8.585 1.00 91.81 122 ALA A N 1
ATOM 934 C CA . ALA A 1 122 ? -3.989 5.981 7.556 1.00 91.81 122 ALA A CA 1
ATOM 935 C C . ALA A 1 122 ? -5.356 5.691 6.928 1.00 91.81 122 ALA A C 1
ATOM 937 O O . ALA A 1 122 ? -6.375 5.717 7.610 1.00 91.81 122 ALA A O 1
ATOM 938 N N . ILE A 1 123 ? -5.378 5.365 5.641 1.00 93.00 123 ILE A N 1
ATOM 939 C CA . ILE A 1 123 ? -6.545 4.869 4.911 1.00 93.00 123 ILE A CA 1
ATOM 940 C C . ILE A 1 123 ? -6.381 3.363 4.740 1.00 93.00 123 ILE A C 1
ATOM 942 O O . ILE A 1 123 ? -5.349 2.909 4.247 1.00 93.00 123 ILE A O 1
ATOM 946 N N . ILE A 1 124 ? -7.394 2.585 5.112 1.00 94.06 124 ILE A N 1
ATOM 947 C CA . ILE A 1 124 ? -7.396 1.143 4.856 1.00 94.06 124 ILE A CA 1
ATOM 948 C C . ILE A 1 124 ? -7.644 0.906 3.367 1.00 94.06 124 ILE A C 1
ATOM 950 O O . ILE A 1 124 ? -8.701 1.265 2.852 1.00 94.06 124 ILE A O 1
ATOM 954 N N . LEU A 1 125 ? -6.684 0.270 2.695 1.00 94.62 125 LEU A N 1
ATOM 955 C CA . LEU A 1 125 ? -6.848 -0.210 1.321 1.00 94.62 125 LEU A CA 1
ATOM 956 C C . LEU A 1 125 ? -7.386 -1.640 1.310 1.00 94.62 125 LEU A C 1
ATOM 958 O O . LEU A 1 125 ? -8.271 -1.985 0.532 1.00 94.62 125 LEU A O 1
ATOM 962 N N . GLU A 1 126 ? -6.872 -2.473 2.211 1.00 95.50 126 GLU A N 1
ATOM 963 C CA . GLU A 1 126 ? -7.281 -3.862 2.341 1.00 95.50 126 GLU A CA 1
ATOM 964 C C . GLU A 1 126 ? -7.088 -4.335 3.780 1.00 95.50 126 GLU A C 1
ATOM 966 O O . GLU A 1 126 ? -6.046 -4.108 4.398 1.00 95.50 126 GLU A O 1
ATOM 971 N N . ARG A 1 127 ? -8.093 -5.031 4.313 1.00 93.81 127 ARG A N 1
ATOM 972 C CA . ARG A 1 127 ? -7.933 -5.813 5.538 1.00 93.81 127 ARG A CA 1
ATOM 973 C C . ARG A 1 127 ? -7.378 -7.171 5.138 1.00 93.81 127 ARG A C 1
ATOM 975 O O . ARG A 1 127 ? -7.928 -7.823 4.255 1.00 93.81 127 ARG A O 1
ATOM 982 N N . GLY A 1 128 ? -6.283 -7.569 5.771 1.00 88.56 128 GLY A N 1
ATOM 983 C CA . GLY A 1 128 ? -5.706 -8.886 5.559 1.00 88.56 128 GLY A CA 1
ATOM 984 C C . GLY A 1 128 ? -6.655 -9.994 6.024 1.00 88.56 128 GLY A C 1
ATOM 985 O O . GLY A 1 128 ? -7.650 -9.711 6.703 1.00 88.56 128 GLY A O 1
ATOM 986 N N . PRO A 1 129 ? -6.368 -11.255 5.672 1.00 85.56 129 PRO A N 1
ATOM 987 C CA . PRO A 1 129 ? -7.153 -12.375 6.158 1.00 85.56 129 PRO A CA 1
ATOM 988 C C . PRO A 1 129 ? -7.113 -12.385 7.686 1.00 85.56 129 PRO A C 1
ATOM 990 O O . PRO A 1 129 ? -6.050 -12.234 8.293 1.00 85.56 129 PRO A O 1
ATOM 993 N N . GLU A 1 130 ? -8.271 -12.564 8.320 1.00 76.62 130 GLU A N 1
ATOM 994 C CA . GLU A 1 130 ? -8.291 -12.874 9.743 1.00 76.62 130 GLU A CA 1
ATOM 995 C C . GLU A 1 130 ? -7.471 -14.147 9.941 1.00 76.62 130 GLU A C 1
ATOM 997 O O . GLU A 1 130 ? -7.656 -15.137 9.225 1.00 76.62 130 GLU A O 1
ATOM 1002 N N . ALA A 1 131 ? -6.538 -14.119 10.893 1.00 58.97 131 ALA A N 1
ATOM 1003 C CA . ALA A 1 131 ? -5.939 -15.355 11.348 1.00 58.97 131 ALA A CA 1
ATOM 1004 C C . ALA A 1 131 ? -7.109 -16.226 11.809 1.00 58.97 131 ALA A C 1
ATOM 1006 O O . ALA A 1 131 ? -7.811 -15.841 12.743 1.00 58.97 131 ALA A O 1
ATOM 1007 N N . LEU A 1 132 ? -7.358 -17.341 11.112 1.00 51.31 132 LEU A N 1
ATOM 1008 C CA . LEU A 1 132 ? -8.280 -18.374 11.567 1.00 51.31 132 LEU A CA 1
ATOM 1009 C C . LEU A 1 132 ? -7.905 -18.642 13.018 1.00 51.31 132 LEU A C 1
ATOM 1011 O O . LEU A 1 132 ? -6.838 -19.205 13.268 1.00 51.31 132 LEU A O 1
ATOM 1015 N N . GLU A 1 133 ? -8.719 -18.154 13.957 1.00 44.53 133 GLU A N 1
ATOM 1016 C CA . GLU A 1 133 ? -8.463 -18.353 15.373 1.00 44.53 133 GLU A CA 1
ATOM 1017 C C . GLU A 1 133 ? -8.232 -19.848 15.551 1.00 44.53 133 GLU A C 1
ATOM 1019 O O . GLU A 1 133 ? -9.103 -20.665 15.228 1.00 44.53 133 GLU A O 1
ATOM 1024 N N . ALA A 1 134 ? -7.025 -20.208 15.986 1.00 40.53 134 ALA A N 1
ATOM 1025 C CA . ALA A 1 134 ? -6.704 -21.566 16.359 1.00 40.53 134 ALA A CA 1
ATOM 1026 C C . ALA A 1 134 ? -7.603 -21.908 17.548 1.00 40.53 134 ALA A C 1
ATOM 1028 O O . ALA A 1 134 ? -7.256 -21.669 18.702 1.00 40.53 134 ALA A O 1
ATOM 1029 N N . LYS A 1 135 ? -8.805 -22.412 17.252 1.00 34.25 135 LYS A N 1
ATOM 1030 C CA . LYS A 1 135 ? -9.679 -23.056 18.219 1.00 34.25 135 LYS A CA 1
ATOM 1031 C C . LYS A 1 135 ? -8.923 -24.263 18.755 1.00 34.25 135 LYS A C 1
ATOM 1033 O O . LYS A 1 135 ? -8.929 -25.324 18.132 1.00 34.25 135 LYS A O 1
ATOM 1038 N N . THR A 1 136 ? -8.292 -24.075 19.904 1.00 34.84 136 THR A N 1
ATOM 1039 C CA . THR A 1 136 ? -7.817 -25.141 20.785 1.00 34.84 136 THR A CA 1
ATOM 1040 C C . THR A 1 136 ? -8.073 -24.731 22.216 1.00 34.84 136 THR A C 1
ATOM 1042 O O . THR A 1 136 ? -7.671 -23.604 22.574 1.00 34.84 136 THR A O 1
#